Protein AF-A0A3D5UZ01-F1 (afdb_monomer_lite)

Foldseek 3Di:
DDDDPVRVVVVVVVVVVVVVQVCCQAPPALPDWGQDPVGTHHHPNVVVVVVVVVVVCVPPVVVVVVVVVVVVVVVVVVVVVVD

pLDDT: mean 91.1, std 8.65, range [63.94, 98.25]

Structure (mmCIF, N/CA/C/O backbone):
data_AF-A0A3D5UZ01-F1
#
_entry.id   AF-A0A3D5UZ01-F1
#
loop_
_atom_site.group_PDB
_atom_site.id
_atom_site.type_symbol
_atom_site.label_atom_id
_atom_site.label_alt_id
_atom_site.label_comp_id
_atom_site.label_asym_id
_atom_site.label_entity_id
_atom_site.label_seq_id
_atom_site.pdbx_PDB_ins_code
_atom_site.Cartn_x
_atom_site.Cartn_y
_atom_site.Cartn_z
_atom_site.occupancy
_atom_site.B_iso_or_equiv
_atom_site.auth_seq_id
_atom_site.auth_comp_id
_atom_site.auth_asym_id
_atom_site.auth_atom_id
_atom_site.pdbx_PDB_model_num
ATOM 1 N N . MET A 1 1 ? 33.697 4.875 -18.570 1.00 67.44 1 MET A N 1
ATOM 2 C CA . MET A 1 1 ? 33.350 4.254 -19.866 1.00 67.44 1 MET A CA 1
ATOM 3 C C . MET A 1 1 ? 32.014 4.821 -20.296 1.00 67.44 1 MET A C 1
ATOM 5 O O . MET A 1 1 ? 31.155 4.955 -19.436 1.00 67.44 1 MET A O 1
ATOM 9 N N . ALA A 1 2 ? 31.864 5.198 -21.565 1.00 85.06 2 ALA A N 1
ATOM 10 C CA . ALA A 1 2 ? 30.553 5.530 -22.118 1.00 85.06 2 ALA A CA 1
ATOM 11 C C . ALA A 1 2 ? 29.771 4.235 -22.382 1.00 85.06 2 ALA A C 1
ATOM 13 O O . ALA A 1 2 ? 30.387 3.212 -22.689 1.00 85.06 2 ALA A O 1
ATOM 14 N N . LEU A 1 3 ? 28.445 4.287 -22.243 1.00 89.88 3 LEU A N 1
ATOM 15 C CA . LEU A 1 3 ? 27.562 3.191 -22.639 1.00 89.88 3 LEU A CA 1
ATOM 16 C C . LEU A 1 3 ? 27.644 2.998 -24.156 1.00 89.88 3 LEU A C 1
ATOM 18 O O . LEU A 1 3 ? 27.806 3.965 -24.904 1.00 89.88 3 LEU A O 1
ATOM 22 N N . THR A 1 4 ? 27.529 1.755 -24.613 1.00 96.69 4 THR A N 1
ATOM 23 C CA . THR A 1 4 ? 27.267 1.495 -26.030 1.00 96.69 4 THR A CA 1
ATOM 24 C C . THR A 1 4 ? 25.845 1.933 -26.379 1.00 96.69 4 THR A C 1
ATOM 26 O O . THR A 1 4 ? 24.987 2.045 -25.505 1.00 96.69 4 THR A O 1
ATOM 29 N N . GLU A 1 5 ? 25.570 2.151 -27.663 1.00 94.94 5 GLU A N 1
ATOM 30 C CA . GLU A 1 5 ? 24.230 2.511 -28.144 1.00 94.94 5 GLU A CA 1
ATOM 31 C C . GLU A 1 5 ? 23.164 1.489 -27.710 1.00 94.94 5 GLU A C 1
ATOM 33 O O . GLU A 1 5 ? 22.109 1.869 -27.214 1.00 94.94 5 GLU A O 1
ATOM 38 N N . ALA A 1 6 ? 23.485 0.193 -27.773 1.00 94.69 6 ALA A N 1
ATOM 39 C CA . ALA A 1 6 ? 22.592 -0.873 -27.318 1.00 94.69 6 ALA A CA 1
ATOM 40 C C . ALA A 1 6 ? 22.338 -0.841 -25.799 1.00 94.69 6 ALA A C 1
ATOM 42 O O . ALA A 1 6 ? 21.224 -1.098 -25.356 1.00 94.69 6 ALA A O 1
ATOM 43 N N . GLN A 1 7 ? 23.355 -0.514 -24.993 1.00 95.62 7 GLN A N 1
ATOM 44 C CA . GLN A 1 7 ? 23.189 -0.370 -23.543 1.00 95.62 7 GLN A CA 1
ATOM 45 C C . GLN A 1 7 ? 22.367 0.870 -23.185 1.00 95.62 7 GLN A C 1
ATOM 47 O O . GLN A 1 7 ? 21.596 0.831 -22.233 1.00 95.62 7 GLN A O 1
ATOM 52 N N . ALA A 1 8 ? 22.535 1.961 -23.936 1.00 95.12 8 ALA A N 1
ATOM 53 C CA . ALA A 1 8 ? 21.738 3.164 -23.756 1.00 95.12 8 ALA A CA 1
ATOM 54 C C . ALA A 1 8 ? 20.267 2.916 -24.117 1.00 95.12 8 ALA A C 1
ATOM 56 O O . ALA A 1 8 ? 19.402 3.305 -23.345 1.00 95.12 8 ALA A O 1
ATOM 57 N N . ALA A 1 9 ? 19.988 2.219 -25.224 1.00 96.00 9 ALA A N 1
ATOM 58 C CA . ALA A 1 9 ? 18.626 1.853 -25.612 1.00 96.00 9 ALA A CA 1
ATOM 59 C C . ALA A 1 9 ? 17.945 0.968 -24.555 1.00 96.00 9 ALA A C 1
ATOM 61 O O . ALA A 1 9 ? 16.886 1.325 -24.062 1.00 96.00 9 ALA A O 1
ATOM 62 N N . ALA A 1 10 ? 18.606 -0.107 -24.109 1.00 96.31 10 ALA A N 1
ATOM 63 C CA . ALA A 1 10 ? 18.050 -0.990 -23.081 1.00 96.31 10 ALA A CA 1
ATOM 64 C C . ALA A 1 10 ? 17.794 -0.274 -21.740 1.00 96.31 10 ALA A C 1
ATOM 66 O O . ALA A 1 10 ? 16.858 -0.612 -21.022 1.00 96.31 10 ALA A O 1
ATOM 67 N N . LEU A 1 11 ? 18.629 0.712 -21.391 1.00 96.31 11 LEU A N 1
ATOM 68 C CA . LEU A 1 11 ? 18.404 1.544 -20.212 1.00 96.31 11 LEU A CA 1
ATOM 69 C C . LEU A 1 11 ? 17.173 2.441 -20.380 1.00 96.31 11 LEU A C 1
ATOM 71 O O . LEU A 1 11 ? 16.423 2.610 -19.428 1.00 96.31 11 LEU A O 1
ATOM 75 N N . VAL A 1 12 ? 16.989 3.035 -21.561 1.00 96.75 12 VAL A N 1
ATOM 76 C CA . VAL A 1 12 ? 15.823 3.878 -21.853 1.00 96.75 12 VAL A CA 1
ATOM 77 C C . VAL A 1 12 ? 14.543 3.055 -21.767 1.00 96.75 12 VAL A C 1
ATOM 79 O O . VAL A 1 12 ? 13.642 3.473 -21.053 1.00 96.75 12 VAL A O 1
ATOM 82 N N . ASP A 1 13 ? 14.508 1.872 -22.383 1.00 97.25 13 ASP A N 1
ATOM 83 C CA . ASP A 1 13 ? 13.342 0.980 -22.334 1.00 97.25 13 ASP A CA 1
ATOM 84 C C . ASP A 1 13 ? 12.960 0.648 -20.879 1.00 97.25 13 ASP A C 1
ATOM 86 O O . ASP A 1 13 ? 11.811 0.809 -20.478 1.00 97.25 13 ASP A O 1
ATOM 90 N N . GLY A 1 14 ? 13.943 0.289 -20.043 1.00 96.31 14 GLY A N 1
ATOM 91 C CA . GLY A 1 14 ? 13.693 0.023 -18.622 1.00 96.31 14 GLY A CA 1
ATOM 92 C C . GLY A 1 14 ? 13.186 1.249 -17.853 1.00 96.31 14 GLY A C 1
ATOM 93 O O . GLY A 1 14 ? 12.300 1.130 -17.014 1.00 96.31 14 GLY A O 1
ATOM 94 N N . LEU A 1 15 ? 13.700 2.445 -18.159 1.00 96.69 15 LEU A N 1
ATOM 95 C CA . LEU A 1 15 ? 13.208 3.681 -17.545 1.00 96.69 15 LEU A CA 1
ATOM 96 C C . LEU A 1 15 ? 11.779 4.024 -17.984 1.00 9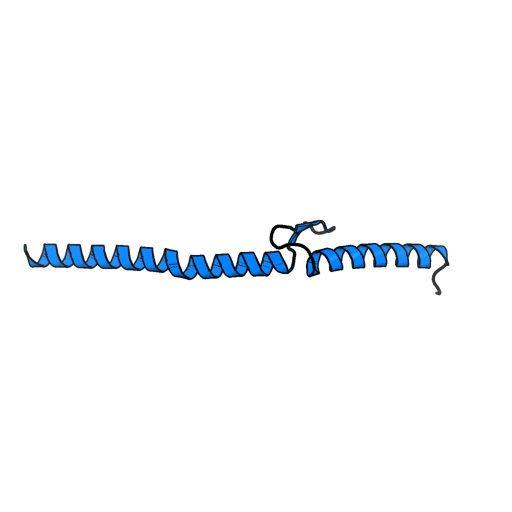6.69 15 LEU A C 1
ATOM 98 O O . LEU A 1 15 ? 11.039 4.619 -17.201 1.00 96.69 15 LEU A O 1
ATOM 102 N N . GLU A 1 16 ? 11.392 3.687 -19.213 1.00 97.81 16 GLU A N 1
ATOM 103 C CA . GLU A 1 16 ? 10.023 3.870 -19.699 1.00 97.81 16 GLU A CA 1
ATOM 104 C C . GLU A 1 16 ? 9.049 2.923 -18.983 1.00 97.81 16 GLU A C 1
ATOM 106 O O . GLU A 1 16 ? 7.991 3.373 -18.533 1.00 97.81 16 GLU A O 1
ATOM 111 N N . ASP A 1 17 ? 9.436 1.662 -18.782 1.00 96.06 17 ASP A N 1
ATOM 112 C CA . ASP A 1 17 ? 8.656 0.681 -18.016 1.00 96.06 17 ASP A CA 1
ATOM 113 C C . ASP A 1 17 ? 8.519 1.085 -16.536 1.00 96.06 17 ASP A C 1
ATOM 115 O O . ASP A 1 17 ? 7.419 1.057 -15.966 1.00 96.06 17 ASP A O 1
ATOM 119 N N . ASP A 1 18 ? 9.611 1.543 -15.916 1.00 96.19 18 ASP A N 1
ATOM 120 C CA . ASP A 1 18 ? 9.603 2.062 -14.545 1.00 96.19 18 ASP A CA 1
ATOM 121 C C . ASP A 1 18 ? 8.698 3.297 -14.430 1.00 96.19 18 ASP A C 1
ATOM 123 O O . ASP A 1 18 ? 7.901 3.422 -13.494 1.00 96.19 18 ASP A O 1
ATOM 127 N N . ALA A 1 19 ? 8.780 4.217 -15.397 1.00 97.31 19 ALA A N 1
ATOM 128 C CA . ALA A 1 19 ? 7.949 5.414 -15.423 1.00 97.31 19 ALA A CA 1
ATOM 129 C C . ALA A 1 19 ? 6.462 5.072 -15.577 1.00 97.31 19 ALA A C 1
ATOM 131 O O . ALA A 1 19 ? 5.629 5.675 -14.896 1.00 97.31 19 ALA A O 1
ATOM 132 N N . ALA A 1 20 ? 6.122 4.099 -16.425 1.00 97.19 20 ALA A N 1
ATOM 133 C CA . ALA A 1 20 ? 4.755 3.618 -16.582 1.00 97.19 20 ALA A CA 1
ATOM 134 C C . ALA A 1 20 ? 4.228 2.989 -15.284 1.00 97.19 20 ALA A C 1
ATOM 136 O O . ALA A 1 20 ? 3.121 3.311 -14.846 1.00 97.19 20 ALA A O 1
ATOM 137 N N . THR A 1 21 ? 5.047 2.166 -14.625 1.00 97.12 21 THR A N 1
ATOM 138 C CA . THR A 1 21 ? 4.714 1.538 -13.338 1.00 97.12 21 THR A CA 1
ATOM 139 C C . THR A 1 21 ? 4.455 2.591 -12.259 1.00 97.12 21 THR A C 1
ATOM 141 O O . THR A 1 21 ? 3.421 2.568 -11.589 1.00 97.12 21 THR A O 1
ATOM 144 N N . LEU A 1 22 ? 5.344 3.579 -12.127 1.00 97.50 22 LEU A N 1
ATOM 145 C CA . LEU A 1 22 ? 5.177 4.682 -11.177 1.00 97.50 22 LEU A CA 1
ATOM 146 C C . LEU A 1 22 ? 3.951 5.542 -11.500 1.00 97.50 22 LEU A C 1
ATOM 148 O O . LEU A 1 22 ? 3.229 5.946 -10.588 1.00 97.50 22 LEU A O 1
ATOM 152 N N . HIS A 1 23 ? 3.687 5.804 -12.782 1.00 97.69 23 HIS A N 1
ATOM 153 C CA . HIS A 1 23 ? 2.497 6.536 -13.205 1.00 97.69 23 HIS A CA 1
ATOM 154 C C . HIS A 1 23 ? 1.218 5.805 -12.787 1.00 97.69 23 HIS A C 1
ATOM 156 O O . HIS A 1 23 ? 0.315 6.435 -12.238 1.00 97.69 23 HIS A O 1
ATOM 162 N N . ALA A 1 24 ? 1.161 4.485 -12.980 1.00 97.88 24 ALA A N 1
ATOM 163 C CA . ALA A 1 24 ? 0.030 3.665 -12.560 1.00 97.88 24 ALA A CA 1
ATOM 164 C C . ALA A 1 24 ? -0.157 3.674 -11.034 1.00 97.88 24 ALA A C 1
ATOM 166 O O . ALA A 1 24 ? -1.277 3.823 -10.559 1.00 97.88 24 ALA A O 1
ATOM 167 N N . ILE A 1 25 ? 0.924 3.599 -10.250 1.00 98.06 25 ILE A N 1
ATOM 168 C CA . ILE A 1 25 ? 0.838 3.675 -8.782 1.00 98.06 25 ILE A CA 1
ATOM 169 C C . ILE A 1 25 ? 0.276 5.034 -8.336 1.00 98.06 25 ILE A C 1
ATOM 171 O O . ILE A 1 25 ? -0.558 5.101 -7.436 1.00 98.06 25 ILE A O 1
ATOM 175 N N . VAL A 1 26 ? 0.709 6.134 -8.959 1.00 98.25 26 VAL A N 1
ATOM 176 C CA . VAL A 1 26 ? 0.293 7.490 -8.559 1.00 98.25 26 VAL A CA 1
ATOM 177 C C . VAL A 1 26 ? -1.118 7.840 -9.043 1.00 98.25 26 VAL A C 1
ATOM 179 O O . VAL A 1 26 ? -1.847 8.523 -8.325 1.00 98.25 26 VAL A O 1
ATOM 182 N N . HIS A 1 27 ? -1.502 7.403 -10.243 1.00 97.69 27 HIS A N 1
ATOM 183 C CA . HIS A 1 27 ? -2.734 7.835 -10.916 1.00 97.69 27 HIS A CA 1
ATOM 184 C C . HIS A 1 27 ? -3.781 6.734 -11.118 1.00 97.69 27 HIS A C 1
ATOM 186 O O . HIS A 1 27 ? -4.832 7.006 -11.698 1.00 97.69 27 HIS A O 1
ATOM 192 N N . GLY A 1 28 ? -3.509 5.511 -10.671 1.00 96.81 28 GLY A N 1
ATOM 193 C CA . GLY A 1 28 ? -4.455 4.403 -10.739 1.00 96.81 28 GLY A CA 1
ATOM 194 C C . GLY A 1 28 ? -5.674 4.588 -9.821 1.00 96.81 28 GLY A C 1
ATOM 195 O O . GLY A 1 28 ? -5.672 5.459 -8.943 1.00 96.81 28 GLY A O 1
ATOM 196 N N . PRO A 1 29 ? -6.727 3.783 -10.032 1.00 97.06 29 PRO A N 1
ATOM 197 C CA . PRO A 1 29 ? -7.999 3.896 -9.321 1.00 97.06 29 PRO A CA 1
ATOM 198 C C . PRO A 1 29 ? -7.908 3.396 -7.871 1.00 97.06 29 PRO A C 1
ATOM 200 O O . PRO A 1 29 ? -6.930 2.769 -7.470 1.00 97.06 29 PRO A O 1
ATOM 203 N N . GLU A 1 30 ? -8.927 3.701 -7.069 1.00 96.00 30 GLU A N 1
ATOM 204 C CA . GLU A 1 30 ? -8.958 3.465 -5.615 1.00 96.00 30 GLU A CA 1
ATOM 205 C C . GLU A 1 30 ? -9.123 1.997 -5.185 1.00 96.00 30 GLU A C 1
ATOM 207 O O . GLU A 1 30 ? -8.961 1.670 -4.013 1.00 96.00 30 GLU A O 1
ATOM 212 N N . ASP A 1 31 ? -9.406 1.092 -6.113 1.00 95.56 31 ASP A N 1
ATOM 213 C CA . ASP A 1 31 ? -9.655 -0.327 -5.860 1.00 95.56 31 ASP A CA 1
ATOM 214 C C . ASP A 1 31 ? -8.559 -1.251 -6.417 1.00 95.56 31 ASP A C 1
ATOM 216 O O . ASP A 1 31 ? -8.663 -2.474 -6.310 1.00 95.56 31 ASP A O 1
ATOM 220 N N . GLU A 1 32 ? -7.475 -0.685 -6.953 1.00 97.12 32 GLU A N 1
ATOM 221 C CA . GLU A 1 32 ? -6.427 -1.440 -7.640 1.00 97.12 32 GLU A CA 1
ATOM 222 C C . GLU A 1 32 ? -5.077 -1.471 -6.910 1.00 97.12 32 GLU A C 1
ATOM 224 O O . GLU A 1 32 ? -4.722 -0.630 -6.074 1.00 97.12 32 GLU A O 1
ATOM 229 N N . THR A 1 33 ? -4.285 -2.470 -7.291 1.00 97.12 33 THR A N 1
ATOM 230 C CA . THR A 1 33 ? -2.861 -2.591 -6.992 1.00 97.12 33 THR A CA 1
ATOM 231 C C . THR A 1 33 ? -2.088 -2.772 -8.299 1.00 97.12 33 THR A C 1
ATOM 233 O O . THR A 1 33 ? -2.588 -3.350 -9.264 1.00 97.12 33 THR A O 1
ATOM 236 N N . VAL A 1 34 ? -0.858 -2.268 -8.340 1.00 97.69 34 VAL A N 1
ATOM 237 C CA . VAL A 1 34 ? 0.046 -2.370 -9.486 1.00 97.69 34 VAL A CA 1
ATOM 238 C C . VAL A 1 34 ? 1.101 -3.437 -9.188 1.00 97.69 34 VAL A C 1
ATOM 240 O O . VAL A 1 34 ? 1.798 -3.315 -8.175 1.00 97.69 34 VAL A O 1
ATOM 243 N N . PRO A 1 35 ? 1.251 -4.473 -10.031 1.00 96.25 35 PRO A N 1
ATOM 244 C CA . PRO A 1 35 ? 2.268 -5.496 -9.829 1.00 96.25 35 PRO A CA 1
ATOM 245 C C . PRO A 1 35 ? 3.667 -4.915 -10.032 1.00 96.25 35 PRO A C 1
ATOM 247 O O . PRO A 1 35 ? 3.933 -4.229 -11.017 1.00 96.25 35 PRO A O 1
ATOM 250 N N . THR A 1 36 ? 4.575 -5.215 -9.107 1.00 93.69 36 THR A N 1
ATOM 251 C CA . THR A 1 36 ? 5.998 -4.864 -9.203 1.00 93.69 36 THR A CA 1
ATOM 252 C C . THR A 1 36 ? 6.861 -6.090 -8.922 1.00 93.69 36 THR A C 1
ATOM 254 O O . THR A 1 36 ? 6.380 -7.094 -8.391 1.00 93.69 36 THR A O 1
ATOM 257 N N . ASP A 1 37 ? 8.161 -5.998 -9.199 1.00 90.94 37 ASP A N 1
ATOM 258 C CA . ASP A 1 37 ? 9.118 -7.077 -8.917 1.00 90.94 37 ASP A CA 1
ATOM 259 C C . ASP A 1 37 ? 9.146 -7.509 -7.439 1.00 90.94 37 ASP A C 1
ATOM 261 O O . ASP A 1 37 ? 9.508 -8.643 -7.127 1.00 90.94 37 ASP A O 1
ATOM 265 N N . ASN A 1 38 ? 8.745 -6.623 -6.519 1.00 92.69 38 ASN A N 1
ATOM 266 C CA . ASN A 1 38 ? 8.704 -6.895 -5.080 1.00 92.69 38 ASN A CA 1
ATOM 267 C C . ASN A 1 38 ? 7.283 -7.161 -4.552 1.00 92.69 38 ASN A C 1
ATOM 269 O O . ASN A 1 38 ? 7.061 -7.125 -3.341 1.00 92.69 38 ASN A O 1
ATOM 273 N N . GLY A 1 39 ? 6.334 -7.447 -5.447 1.00 94.94 39 GLY A N 1
ATOM 274 C CA . GLY A 1 39 ? 4.928 -7.689 -5.133 1.00 94.94 39 GLY A CA 1
ATOM 275 C C . GLY A 1 39 ? 4.018 -6.530 -5.528 1.00 94.94 39 GLY A C 1
ATOM 276 O O . GLY A 1 39 ? 4.450 -5.535 -6.111 1.00 94.94 39 GLY A O 1
ATOM 277 N N . ASP A 1 40 ? 2.736 -6.675 -5.220 1.00 97.00 40 ASP A N 1
ATOM 278 C CA . ASP A 1 40 ? 1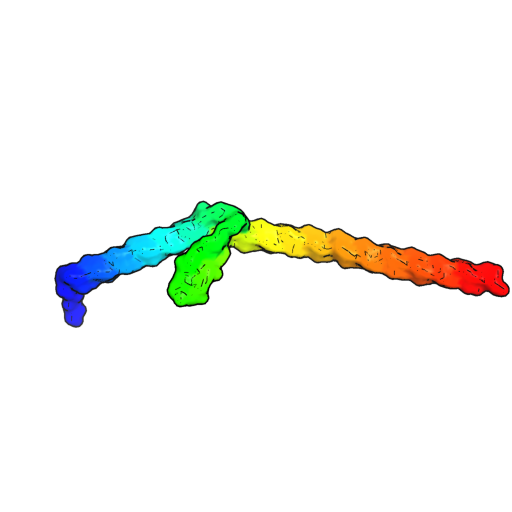.725 -5.698 -5.607 1.00 97.00 40 ASP A CA 1
ATOM 279 C C . ASP A 1 40 ? 1.781 -4.458 -4.706 1.00 97.00 40 ASP A C 1
ATOM 281 O O . ASP A 1 40 ? 1.751 -4.554 -3.477 1.00 97.00 40 ASP A O 1
ATOM 285 N N . VAL A 1 41 ? 1.842 -3.281 -5.325 1.00 97.62 41 VAL A N 1
ATOM 286 C CA . VAL A 1 41 ? 1.851 -1.985 -4.641 1.00 97.62 41 VAL A CA 1
ATOM 287 C C . VAL A 1 41 ? 0.488 -1.318 -4.837 1.00 97.62 41 VAL A C 1
ATOM 289 O O . VAL A 1 41 ? 0.064 -1.155 -5.980 1.00 97.62 41 VAL A O 1
ATOM 292 N N . PRO A 1 42 ? -0.231 -0.923 -3.771 1.00 97.56 42 PRO A N 1
ATOM 293 C CA . PRO A 1 42 ? -1.506 -0.228 -3.917 1.00 97.56 42 PRO A CA 1
ATOM 294 C C . PRO A 1 42 ? -1.326 1.127 -4.598 1.00 97.56 42 PRO A C 1
ATOM 296 O O . PRO A 1 42 ? -0.299 1.792 -4.429 1.00 97.56 42 PRO A O 1
ATOM 299 N N . THR A 1 43 ? -2.344 1.554 -5.342 1.00 98.25 43 THR A N 1
ATOM 300 C CA . THR A 1 43 ? -2.367 2.913 -5.885 1.00 98.25 43 THR A CA 1
ATOM 301 C C . THR A 1 43 ? -2.449 3.938 -4.750 1.00 98.25 43 THR A C 1
ATOM 303 O O . THR A 1 43 ? -2.906 3.651 -3.639 1.00 98.25 43 THR A O 1
ATOM 306 N N . ALA A 1 44 ? -2.043 5.176 -5.027 1.00 98.06 44 ALA A N 1
ATOM 307 C CA . ALA A 1 44 ? -2.182 6.270 -4.072 1.00 98.06 44 ALA A CA 1
ATOM 308 C C . ALA A 1 44 ? -3.651 6.494 -3.668 1.00 98.06 44 ALA A C 1
ATOM 310 O O . ALA A 1 44 ? -3.933 6.725 -2.492 1.00 98.06 44 ALA A O 1
ATOM 311 N N . ALA A 1 45 ? -4.580 6.383 -4.626 1.00 97.69 45 ALA A N 1
ATOM 312 C CA . ALA A 1 45 ? -6.013 6.496 -4.375 1.00 97.69 45 ALA A CA 1
ATOM 313 C C . ALA A 1 45 ? -6.505 5.394 -3.427 1.00 97.69 45 ALA A C 1
ATOM 315 O O . ALA A 1 45 ? -7.210 5.689 -2.464 1.00 97.69 45 ALA A O 1
ATOM 316 N N . LYS A 1 46 ? -6.049 4.151 -3.629 1.00 97.12 46 LYS A N 1
ATOM 317 C CA . LYS A 1 46 ? -6.410 3.025 -2.770 1.00 97.12 46 LYS A CA 1
ATOM 318 C C . LYS A 1 46 ? -5.952 3.220 -1.334 1.00 97.12 46 LYS A C 1
ATOM 320 O O . LYS A 1 46 ? -6.732 3.032 -0.410 1.00 97.12 46 LYS A O 1
ATOM 325 N N . VAL A 1 47 ? -4.705 3.650 -1.133 1.00 97.44 47 VAL A N 1
ATOM 326 C CA . VAL A 1 47 ? -4.185 3.915 0.219 1.00 97.44 47 VAL A CA 1
ATOM 327 C C . VAL A 1 47 ? -5.030 4.971 0.934 1.00 97.44 47 VAL A C 1
ATOM 329 O O . VAL A 1 47 ? -5.295 4.835 2.128 1.00 97.44 47 VAL A O 1
ATOM 332 N N . MET A 1 48 ? -5.465 6.016 0.223 1.00 96.69 48 MET A N 1
ATOM 333 C CA . MET A 1 48 ? -6.320 7.058 0.798 1.00 96.69 48 MET A CA 1
ATOM 334 C C . MET A 1 48 ? -7.710 6.526 1.162 1.00 96.69 48 MET A C 1
ATOM 336 O O . MET A 1 48 ? -8.174 6.820 2.263 1.00 96.69 48 MET A O 1
ATOM 340 N N . ALA A 1 49 ? -8.333 5.733 0.286 1.00 93.94 49 ALA A N 1
ATOM 341 C CA . ALA A 1 49 ? -9.630 5.103 0.537 1.00 93.94 49 ALA A CA 1
ATOM 342 C C . ALA A 1 49 ? -9.564 4.134 1.727 1.00 93.94 49 ALA A C 1
ATOM 344 O O . ALA A 1 49 ? -10.281 4.318 2.706 1.00 93.94 49 ALA A O 1
ATOM 345 N N . ASP A 1 50 ? -8.607 3.201 1.717 1.00 93.94 50 ASP A N 1
ATOM 346 C CA . ASP A 1 50 ? -8.409 2.233 2.802 1.00 93.94 50 ASP A CA 1
ATOM 347 C C . ASP A 1 50 ? -8.140 2.942 4.148 1.00 93.94 50 ASP A C 1
ATOM 349 O O . ASP A 1 50 ? -8.579 2.493 5.208 1.00 93.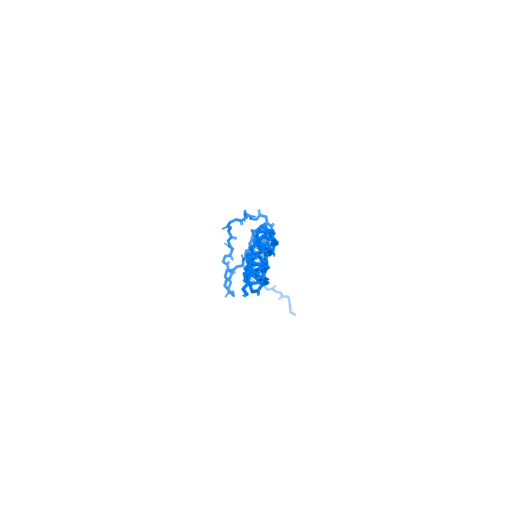94 50 ASP A O 1
ATOM 353 N N . THR A 1 51 ? -7.425 4.076 4.128 1.00 92.31 51 THR A N 1
ATOM 354 C CA . THR A 1 51 ? -7.182 4.886 5.334 1.00 92.31 51 THR A CA 1
ATOM 355 C C . THR A 1 51 ? -8.456 5.571 5.831 1.00 92.31 51 THR A C 1
ATOM 357 O O . THR A 1 51 ? -8.668 5.633 7.042 1.00 92.31 51 THR A O 1
ATOM 360 N N . ALA A 1 52 ? -9.291 6.096 4.930 1.00 89.88 52 ALA A N 1
ATOM 361 C CA . ALA A 1 52 ? -10.572 6.697 5.294 1.00 89.88 52 ALA A CA 1
ATOM 362 C C . ALA A 1 52 ? -11.505 5.656 5.931 1.00 89.88 52 ALA A C 1
ATOM 364 O O . ALA A 1 52 ? -11.983 5.880 7.043 1.00 89.88 52 ALA A O 1
ATOM 365 N N . ASP A 1 53 ? -11.644 4.487 5.303 1.00 89.19 53 ASP A N 1
ATOM 366 C CA . ASP A 1 53 ? -12.450 3.372 5.810 1.00 89.19 53 ASP A CA 1
ATOM 367 C C . ASP A 1 53 ? -11.981 2.913 7.197 1.00 89.19 53 ASP A C 1
ATOM 369 O O . ASP A 1 53 ? -12.787 2.668 8.098 1.00 89.19 53 ASP A O 1
ATOM 373 N N . ALA A 1 54 ? -10.662 2.827 7.402 1.00 86.25 54 ALA A N 1
ATOM 374 C CA . ALA A 1 54 ? -10.095 2.473 8.699 1.00 86.25 54 ALA A CA 1
ATOM 375 C C . ALA A 1 54 ? -10.418 3.522 9.778 1.00 86.25 54 ALA A C 1
ATOM 377 O O . ALA A 1 54 ? -10.688 3.162 10.924 1.00 86.25 54 ALA A O 1
ATOM 378 N N . ILE A 1 55 ? -10.401 4.814 9.437 1.00 84.56 55 ILE A N 1
ATOM 379 C CA . ILE A 1 55 ? -10.759 5.893 10.368 1.00 84.56 55 ILE A CA 1
ATOM 380 C C . ILE A 1 55 ? -12.246 5.829 10.736 1.00 84.56 55 ILE A C 1
ATOM 382 O O . ILE A 1 55 ? -12.573 5.985 11.913 1.00 84.56 55 ILE A O 1
ATOM 386 N N . GLU A 1 56 ? -13.132 5.580 9.771 1.00 83.62 56 GLU A N 1
ATOM 387 C CA . GLU A 1 56 ? -14.573 5.441 10.018 1.00 83.62 56 GLU A CA 1
ATOM 388 C C . GLU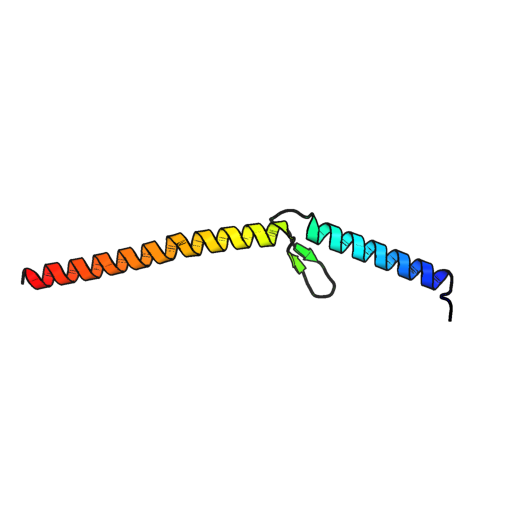 A 1 56 ? -14.868 4.264 10.961 1.00 83.62 56 GLU A C 1
ATOM 390 O O . GLU A 1 56 ? -15.556 4.428 11.971 1.00 83.62 56 GLU A O 1
ATOM 395 N N . GLN A 1 57 ? -14.245 3.108 10.718 1.00 78.00 57 GLN A N 1
ATOM 396 C CA . GLN A 1 57 ? -14.416 1.915 11.557 1.00 78.00 57 GLN A CA 1
ATOM 397 C C . GLN A 1 57 ? -13.876 2.098 12.983 1.00 78.00 57 GLN A C 1
ATOM 399 O O . GLN A 1 57 ? -14.471 1.613 13.946 1.00 78.00 57 GLN A O 1
ATOM 404 N N . LEU A 1 58 ? -12.771 2.832 13.156 1.00 71.81 58 LEU A N 1
ATOM 405 C CA . LEU A 1 58 ? -12.237 3.141 14.488 1.00 71.81 58 LEU A CA 1
ATOM 406 C C . LEU A 1 58 ? -13.192 4.011 15.323 1.00 71.81 58 LEU A C 1
ATOM 408 O O . LEU A 1 58 ? -13.138 3.954 16.552 1.00 71.81 58 LEU A O 1
ATOM 412 N N . GLY A 1 59 ? -14.038 4.819 14.679 1.00 67.38 59 GLY A N 1
ATOM 413 C CA . GLY A 1 59 ? -14.961 5.734 15.342 1.00 67.38 59 GLY A CA 1
ATOM 414 C C . GLY A 1 59 ? -16.270 5.089 15.792 1.00 67.38 59 GLY A C 1
ATOM 415 O O . GLY A 1 59 ? -16.748 5.409 16.874 1.00 67.38 59 GLY A O 1
ATOM 416 N N 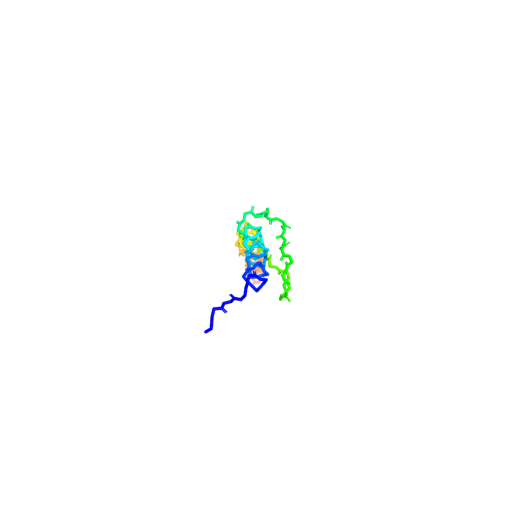. GLU A 1 60 ? -16.860 4.193 15.005 1.00 64.62 60 GLU A N 1
ATOM 417 C CA . GLU A 1 60 ? -18.229 3.721 15.269 1.00 64.62 60 GLU A CA 1
ATOM 418 C C . GLU A 1 60 ? -18.279 2.409 16.061 1.00 64.62 60 GLU A C 1
ATOM 420 O O . GLU A 1 60 ? -18.991 2.334 17.067 1.00 64.62 60 GLU A O 1
ATOM 425 N N . ASP A 1 61 ? -17.466 1.415 15.695 1.00 69.12 61 ASP A N 1
ATOM 426 C CA . ASP A 1 61 ? -17.523 0.084 16.317 1.00 69.12 61 ASP A CA 1
ATOM 427 C C . ASP A 1 61 ? -17.043 0.116 17.774 1.00 69.12 61 ASP A C 1
ATOM 429 O O . ASP A 1 61 ? -17.668 -0.455 18.669 1.00 69.12 61 ASP A O 1
ATOM 433 N N . GLN A 1 62 ? -15.973 0.868 18.053 1.00 72.00 62 GLN A N 1
ATOM 434 C CA . GLN A 1 62 ? -15.462 1.002 19.419 1.00 72.00 62 GLN A CA 1
ATOM 435 C C . GLN A 1 62 ? -16.443 1.754 20.321 1.00 72.00 62 GLN A C 1
ATOM 437 O O . GLN A 1 62 ? -16.604 1.399 21.489 1.00 72.00 62 GLN A O 1
ATOM 442 N N . ILE A 1 63 ? -17.116 2.784 19.801 1.00 76.38 63 ILE A N 1
ATOM 443 C CA . ILE A 1 63 ? -18.099 3.550 20.573 1.00 76.38 63 ILE A CA 1
ATOM 444 C C . ILE A 1 63 ? -19.324 2.687 20.885 1.00 76.38 63 ILE A C 1
ATOM 446 O O . ILE A 1 63 ? -19.807 2.722 22.020 1.00 76.38 63 ILE A O 1
ATOM 450 N N . ALA A 1 64 ? -19.801 1.895 19.920 1.00 81.12 64 ALA A N 1
ATOM 451 C CA . ALA A 1 64 ? -20.914 0.975 20.126 1.00 81.12 64 ALA A CA 1
ATOM 452 C C . ALA A 1 64 ? -20.607 -0.051 21.231 1.00 81.12 64 ALA A C 1
ATOM 454 O O . ALA A 1 64 ? -21.411 -0.216 22.152 1.00 81.12 64 ALA A O 1
ATOM 455 N N . ASP A 1 65 ? -19.418 -0.661 21.202 1.00 82.25 65 ASP A N 1
ATOM 456 C CA . ASP A 1 65 ? -18.973 -1.606 22.232 1.00 82.25 65 ASP A CA 1
ATOM 457 C C . ASP A 1 65 ? -18.851 -0.947 23.617 1.00 82.25 65 ASP A C 1
ATOM 459 O O . ASP A 1 65 ? -19.288 -1.510 24.626 1.00 82.25 65 ASP A O 1
ATOM 463 N N . TYR A 1 66 ? -18.288 0.264 23.696 1.00 82.25 66 TYR A N 1
ATOM 464 C CA . TYR A 1 66 ? -18.190 1.006 24.958 1.00 82.25 66 TYR A CA 1
ATOM 465 C C . TYR A 1 66 ? -19.566 1.337 25.548 1.00 82.25 66 TYR A C 1
ATOM 467 O O . TYR A 1 66 ? -19.760 1.186 26.757 1.00 82.25 66 TYR A O 1
ATOM 475 N N . LEU A 1 67 ? -20.521 1.772 24.721 1.00 86.50 67 LEU A N 1
ATOM 476 C CA . LEU A 1 67 ? -21.879 2.092 25.165 1.00 86.50 67 LEU A CA 1
ATOM 477 C C . LEU A 1 67 ? -22.631 0.842 25.628 1.00 86.50 67 LEU A C 1
ATOM 479 O O . LEU A 1 67 ? -23.213 0.863 26.710 1.00 86.50 67 LEU A O 1
ATOM 483 N N . ALA A 1 68 ? -22.555 -0.258 24.873 1.00 89.62 68 ALA A N 1
ATOM 484 C CA . ALA A 1 68 ? -23.187 -1.522 25.248 1.00 89.62 68 ALA A CA 1
ATOM 485 C C . ALA A 1 68 ? -22.665 -2.049 26.598 1.00 89.62 68 ALA A C 1
ATOM 487 O O . ALA A 1 68 ? -23.440 -2.504 27.443 1.00 89.62 68 ALA A O 1
ATOM 488 N N . ASN A 1 69 ? -21.354 -1.940 26.837 1.00 89.00 69 ASN A N 1
ATOM 489 C CA . ASN A 1 69 ? -20.755 -2.312 28.119 1.00 89.00 69 ASN A CA 1
ATOM 490 C C . ASN A 1 69 ? -21.222 -1.395 29.259 1.00 89.00 69 ASN A C 1
ATOM 492 O O . ASN A 1 69 ? -21.623 -1.887 30.315 1.00 89.00 69 ASN A O 1
ATOM 496 N N . ALA A 1 70 ? -21.234 -0.077 29.039 1.00 90.12 70 ALA A N 1
ATOM 497 C CA . ALA A 1 70 ? -21.690 0.889 30.036 1.00 90.12 70 ALA A CA 1
ATOM 498 C C . ALA A 1 70 ? -23.173 0.695 30.411 1.00 90.12 70 ALA A C 1
ATOM 500 O O . ALA A 1 70 ? -23.528 0.750 31.589 1.00 90.12 70 ALA A O 1
ATOM 501 N N . GLU A 1 71 ? -24.045 0.423 29.437 1.00 93.38 71 GLU A N 1
ATOM 502 C CA . GLU A 1 71 ? -25.464 0.130 29.677 1.00 93.38 71 GLU A CA 1
ATOM 503 C C . GLU A 1 71 ? -25.657 -1.123 30.535 1.00 93.38 71 GLU A C 1
ATOM 505 O O . GLU A 1 71 ? -26.492 -1.138 31.448 1.00 93.38 71 GLU A O 1
ATOM 510 N N . ASN A 1 72 ? -24.867 -2.167 30.277 1.00 92.31 72 ASN A N 1
ATOM 511 C CA . ASN A 1 72 ? -24.923 -3.404 31.045 1.00 92.31 72 ASN A CA 1
ATOM 512 C C . ASN A 1 72 ? -24.485 -3.176 32.503 1.00 92.31 72 ASN A C 1
ATOM 514 O O . ASN A 1 72 ? -25.183 -3.586 33.432 1.00 92.31 72 ASN A O 1
ATOM 518 N N . GLU A 1 73 ? -23.387 -2.444 32.721 1.00 94.38 73 GLU A N 1
ATOM 519 C CA . GLU A 1 73 ? -22.912 -2.086 34.065 1.00 94.38 73 GLU A CA 1
ATOM 520 C C . GLU A 1 73 ? -23.950 -1.270 34.851 1.00 94.38 73 GLU A C 1
ATOM 522 O O . GLU A 1 73 ? -24.226 -1.574 36.016 1.00 94.38 73 GLU A O 1
ATOM 527 N N . ILE A 1 74 ? -24.580 -0.277 34.212 1.00 93.50 74 ILE A N 1
ATOM 528 C CA . ILE A 1 74 ? -25.646 0.530 34.825 1.00 93.50 74 ILE A CA 1
ATOM 529 C C . ILE A 1 74 ? -26.847 -0.346 35.187 1.00 93.50 74 ILE A C 1
ATOM 531 O O . ILE A 1 74 ? -27.376 -0.239 36.294 1.00 93.50 74 ILE A O 1
ATOM 535 N N . THR A 1 75 ? -27.266 -1.230 34.281 1.00 95.75 75 THR A N 1
ATOM 536 C CA . THR A 1 75 ? -28.409 -2.129 34.496 1.00 95.75 75 THR A CA 1
ATOM 537 C C . THR A 1 75 ? -28.166 -3.056 35.684 1.00 95.75 75 THR A C 1
ATOM 539 O O . THR A 1 75 ? -29.030 -3.202 36.551 1.00 95.75 75 THR A O 1
ATOM 542 N N . MET A 1 76 ? -26.969 -3.642 35.770 1.00 91.75 76 MET A N 1
ATOM 543 C CA . MET A 1 76 ? -26.577 -4.485 36.898 1.00 91.75 76 MET A CA 1
ATOM 544 C C . MET A 1 76 ? -26.541 -3.708 38.218 1.00 91.75 76 MET A C 1
ATOM 546 O O . MET A 1 76 ? -27.019 -4.209 39.237 1.00 91.75 76 MET A O 1
ATOM 550 N N . ALA A 1 77 ? -26.007 -2.484 38.210 1.00 91.06 77 ALA A N 1
ATOM 551 C CA . ALA A 1 77 ? -25.960 -1.633 39.395 1.00 91.06 77 ALA A CA 1
ATOM 552 C C . ALA A 1 77 ? -27.365 -1.241 39.885 1.00 91.06 77 ALA A C 1
ATOM 554 O O . ALA A 1 77 ? -27.606 -1.233 41.092 1.00 91.06 77 ALA A O 1
ATOM 555 N N . LEU A 1 78 ? -28.301 -0.966 38.969 1.00 91.94 78 LEU A N 1
ATOM 556 C CA . LEU A 1 78 ? -29.693 -0.663 39.311 1.00 91.94 78 LEU A CA 1
ATOM 557 C C . LEU A 1 78 ? -30.386 -1.873 39.949 1.00 91.94 78 LEU A C 1
ATOM 559 O O . LEU A 1 78 ? -30.979 -1.751 41.016 1.00 91.94 78 LEU A O 1
ATOM 563 N N . ALA A 1 79 ? -30.246 -3.051 39.335 1.00 93.25 79 ALA A N 1
ATOM 564 C CA . ALA A 1 79 ? -30.832 -4.286 39.851 1.00 93.25 79 ALA A CA 1
ATOM 565 C C . ALA A 1 79 ? -30.299 -4.639 41.251 1.00 93.25 79 ALA A C 1
ATOM 567 O O . ALA A 1 79 ? -31.042 -5.134 42.095 1.00 93.25 79 ALA A O 1
ATOM 568 N N . ALA A 1 80 ? -29.021 -4.355 41.516 1.00 90.31 80 ALA A N 1
ATOM 569 C CA . ALA A 1 80 ? -28.417 -4.539 42.832 1.00 90.31 80 ALA A CA 1
ATOM 570 C C . ALA A 1 80 ? -28.905 -3.522 43.880 1.00 90.31 80 ALA A C 1
ATOM 572 O O . ALA A 1 80 ? -28.864 -3.821 45.068 1.00 90.31 80 ALA A O 1
ATOM 573 N N . ALA A 1 81 ? -29.346 -2.331 43.464 1.00 84.31 81 ALA A N 1
ATOM 574 C CA . ALA A 1 81 ? -29.870 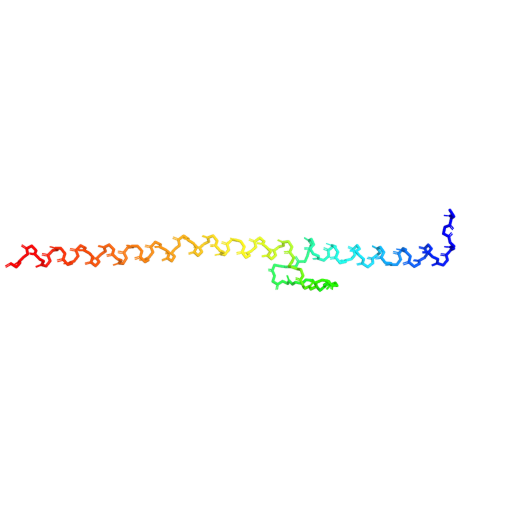-1.302 44.364 1.00 84.31 81 ALA A CA 1
ATOM 575 C C . ALA A 1 81 ? -31.345 -1.525 44.750 1.00 84.31 81 ALA A C 1
ATOM 577 O O . ALA A 1 81 ? -31.802 -0.973 45.751 1.00 84.31 81 ALA A O 1
ATOM 578 N N . GLU A 1 82 ? -32.085 -2.310 43.963 1.00 84.06 82 GLU A N 1
ATOM 579 C CA . GLU A 1 82 ? -33.489 -2.667 44.213 1.00 84.06 82 GLU A CA 1
ATOM 580 C C . GLU A 1 82 ? -33.666 -3.976 45.015 1.00 84.06 82 GLU A C 1
ATOM 582 O O . GLU A 1 82 ? -34.791 -4.293 45.410 1.00 84.06 82 GLU A O 1
ATOM 587 N N . ALA A 1 83 ? -32.581 -4.722 45.261 1.00 63.94 83 ALA A N 1
ATOM 588 C CA . ALA A 1 83 ? -32.550 -5.986 46.011 1.00 63.94 83 ALA A CA 1
ATOM 589 C C . ALA A 1 83 ? -32.255 -5.787 47.509 1.00 63.94 83 ALA A C 1
ATOM 591 O O . ALA A 1 83 ? -32.850 -6.537 48.320 1.00 63.94 83 ALA A O 1
#

Radius of gyration: 27.11 Å; chains: 1; bounding box: 67×16×74 Å

Secondary structure (DSSP, 8-state):
-PPPHHHHHHHHHHHHHHHHHHHHHHHS-TT-EEEETTEEEE-HHHHHHHHHHHHHHHHHHHHHHHHHHHHHHHHHHHHHH--

Sequence (83 aa):
MALTEAQAAALVDGLEDDAATLHAIVHGPEDETVPTDNGDVPTAAKVMADTADAIEQLGEDQIADYLANAENEITMALAAAEA